Protein AF-A0A6M3K317-F1 (afdb_monomer)

Secondary structure (DSSP, 8-state):
--PPPPPPTTTTPPPPHHHHHHHHHHHHHHHHHSTTTTSGGGSTTTTPPPPHHHHHHHHHHHTT-PPPHHHHHHHHHHHTTPPPPHHHHHHHHHHHTT--SS----

Structure (mmCIF, N/CA/C/O backbone):
data_AF-A0A6M3K317-F1
#
_entry.id   AF-A0A6M3K317-F1
#
loop_
_atom_site.group_PDB
_atom_site.id
_atom_site.type_symbol
_atom_site.label_atom_id
_atom_site.label_alt_id
_atom_site.label_comp_id
_atom_site.label_asym_id
_atom_site.label_entity_id
_atom_site.label_seq_id
_atom_site.pdbx_PDB_ins_code
_atom_site.Cartn_x
_atom_site.Cartn_y
_atom_site.Cartn_z
_atom_site.occupancy
_atom_site.B_iso_or_equiv
_atom_site.auth_seq_id
_atom_site.auth_comp_id
_atom_site.auth_asym_id
_atom_site.auth_atom_id
_atom_site.pdbx_PDB_model_num
ATOM 1 N N . MET A 1 1 ? 17.798 1.708 43.701 1.00 41.62 1 MET A N 1
ATOM 2 C CA . MET A 1 1 ? 17.998 2.750 42.668 1.00 41.62 1 MET A CA 1
ATOM 3 C C . MET A 1 1 ? 17.838 2.092 41.304 1.00 41.62 1 MET A C 1
ATOM 5 O O . MET A 1 1 ? 18.601 1.188 41.001 1.00 41.62 1 MET A O 1
ATOM 9 N N . VAL A 1 2 ? 16.809 2.445 40.527 1.00 49.47 2 VAL A N 1
ATOM 10 C CA . VAL A 1 2 ? 16.581 1.864 39.189 1.00 49.47 2 VAL A CA 1
ATOM 11 C C . VAL A 1 2 ? 17.432 2.643 38.187 1.00 49.47 2 VAL A C 1
ATOM 13 O O . VAL A 1 2 ? 17.226 3.844 38.014 1.00 49.47 2 VAL A O 1
ATOM 16 N N . ALA A 1 3 ? 18.413 1.985 37.568 1.00 54.59 3 ALA A N 1
ATOM 17 C CA . ALA A 1 3 ? 19.236 2.590 36.527 1.00 54.59 3 ALA A CA 1
ATOM 18 C C . ALA A 1 3 ? 18.335 3.034 35.363 1.00 54.59 3 ALA A C 1
ATOM 20 O O . ALA A 1 3 ? 17.622 2.226 34.767 1.00 54.59 3 ALA A O 1
ATOM 21 N N . LYS A 1 4 ? 18.335 4.335 35.056 1.00 60.75 4 LYS A N 1
ATOM 22 C CA . LYS A 1 4 ? 17.641 4.872 33.882 1.00 60.75 4 LYS A CA 1
ATOM 23 C C . LYS A 1 4 ? 18.321 4.289 32.641 1.00 60.75 4 LYS A C 1
ATOM 25 O O . LYS A 1 4 ? 19.505 4.534 32.430 1.00 60.75 4 LYS A O 1
ATOM 30 N N . GLY A 1 5 ? 17.587 3.497 31.857 1.00 66.69 5 GLY A N 1
ATOM 31 C CA . GLY A 1 5 ? 18.088 2.900 30.619 1.00 66.69 5 GLY A CA 1
ATOM 32 C C . GLY A 1 5 ? 18.671 3.974 29.700 1.00 66.69 5 GLY A C 1
ATOM 33 O O . GLY A 1 5 ? 17.983 4.9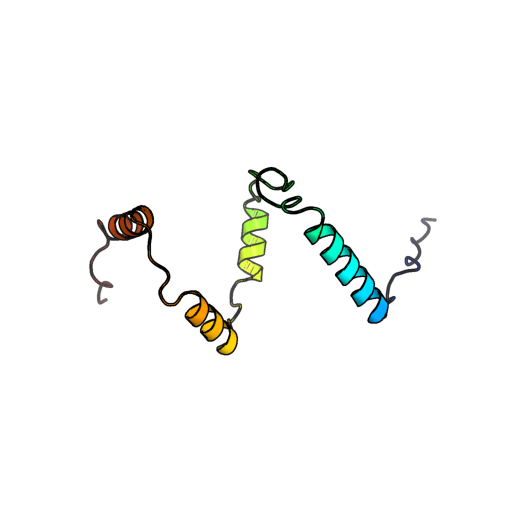33 29.346 1.00 66.69 5 GLY A O 1
ATOM 34 N N . GLY A 1 6 ? 19.955 3.833 29.368 1.00 78.94 6 GLY A N 1
ATOM 35 C CA . GLY A 1 6 ? 20.681 4.780 28.530 1.00 78.94 6 GLY A CA 1
ATOM 36 C C . GLY A 1 6 ? 20.074 4.897 27.133 1.00 78.94 6 GLY A C 1
ATOM 37 O O . GLY A 1 6 ? 19.488 3.956 26.595 1.00 78.94 6 GLY A O 1
ATOM 38 N N . ILE A 1 7 ? 20.218 6.079 26.540 1.00 76.25 7 ILE A N 1
ATOM 39 C CA . ILE A 1 7 ? 19.842 6.336 25.149 1.00 76.25 7 ILE A CA 1
ATOM 40 C C . ILE A 1 7 ? 20.681 5.405 24.251 1.00 76.25 7 ILE A C 1
ATOM 42 O O . ILE A 1 7 ? 21.908 5.438 24.347 1.00 76.25 7 ILE A O 1
ATOM 46 N N . PRO A 1 8 ? 20.064 4.579 23.382 1.00 78.81 8 PRO A N 1
ATOM 47 C CA . PRO A 1 8 ? 20.804 3.702 22.479 1.00 78.81 8 PRO A CA 1
ATOM 48 C C . PRO A 1 8 ? 21.732 4.506 21.566 1.00 78.81 8 PRO A C 1
ATOM 50 O O . PRO A 1 8 ? 21.312 5.512 20.997 1.00 78.81 8 PRO A O 1
ATOM 53 N N . TRP A 1 9 ? 22.958 4.020 21.368 1.00 80.06 9 TRP A N 1
ATOM 54 C CA . TRP A 1 9 ? 24.040 4.665 20.603 1.00 80.06 9 TRP A CA 1
ATOM 55 C C . TRP A 1 9 ? 23.688 5.051 19.152 1.00 80.06 9 TRP A C 1
ATOM 57 O O . TRP A 1 9 ? 24.406 5.821 18.519 1.00 80.06 9 TRP A O 1
ATOM 67 N N . ASN A 1 10 ? 22.584 4.526 18.618 1.00 79.44 10 ASN A N 1
ATOM 68 C CA . ASN A 1 10 ? 22.110 4.784 17.260 1.00 79.44 10 ASN A CA 1
ATOM 69 C C . ASN A 1 10 ? 20.899 5.742 17.196 1.00 79.44 10 ASN A C 1
ATOM 71 O O . ASN A 1 10 ? 20.357 6.009 16.124 1.00 79.44 10 ASN A O 1
ATOM 75 N N . LYS A 1 11 ? 20.414 6.248 18.337 1.00 76.62 11 LYS A N 1
ATOM 76 C CA . LYS A 1 11 ? 19.228 7.112 18.373 1.00 76.62 11 LYS A CA 1
ATOM 77 C C . LYS A 1 11 ? 19.579 8.509 17.846 1.00 76.62 11 LYS A C 1
ATOM 79 O O . LYS A 1 11 ? 20.394 9.204 18.437 1.00 76.62 11 LYS A O 1
ATOM 84 N N . GLY A 1 12 ? 18.942 8.915 16.745 1.00 76.81 12 GLY A N 1
ATOM 85 C CA . GLY A 1 12 ? 19.164 10.216 16.093 1.00 76.81 12 GLY A CA 1
ATOM 86 C C . GLY A 1 12 ? 20.218 10.209 14.982 1.00 76.81 12 GLY A C 1
ATOM 87 O O . GLY A 1 12 ? 20.391 11.226 14.318 1.00 76.81 12 GLY A O 1
ATOM 88 N N . ARG A 1 13 ? 20.881 9.072 14.729 1.00 79.69 13 ARG A N 1
ATOM 89 C CA . ARG A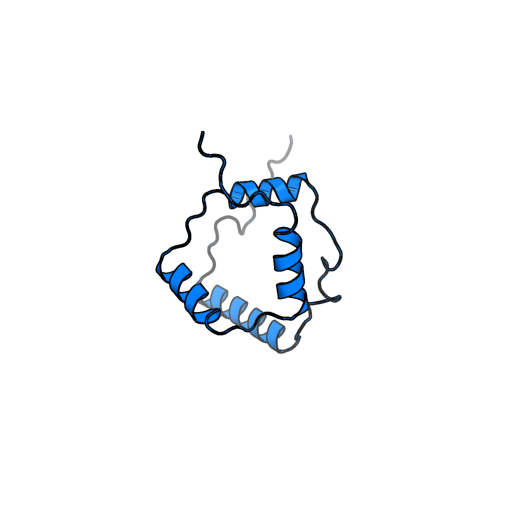 1 13 ? 21.769 8.924 13.574 1.00 79.69 13 ARG A CA 1
ATOM 90 C C . ARG A 1 13 ? 20.927 8.840 12.298 1.00 79.69 13 ARG A C 1
ATOM 92 O O . ARG A 1 13 ? 20.106 7.935 12.147 1.00 79.69 13 ARG A O 1
ATOM 99 N N . SER A 1 14 ? 21.129 9.778 11.380 1.00 79.88 14 SER A N 1
ATOM 100 C CA . SER A 1 14 ? 20.653 9.661 10.005 1.00 79.88 14 SER A CA 1
ATOM 101 C C . SER A 1 14 ? 21.675 8.876 9.189 1.00 79.88 14 SER A C 1
ATOM 103 O O . SER A 1 14 ? 22.879 9.094 9.301 1.00 79.88 14 SER A O 1
ATOM 105 N N . TRP A 1 15 ? 21.192 7.944 8.373 1.00 83.19 15 TRP A N 1
ATOM 106 C CA . TRP A 1 15 ? 22.031 7.292 7.373 1.00 83.19 15 TRP A CA 1
ATOM 107 C C . TRP A 1 15 ? 22.429 8.305 6.299 1.00 83.19 15 TRP A C 1
ATOM 109 O O . TRP A 1 15 ? 21.595 9.129 5.896 1.00 83.19 15 TRP A O 1
ATOM 119 N N . ASP A 1 16 ? 23.667 8.214 5.826 1.00 89.25 16 ASP A N 1
ATOM 120 C CA . ASP A 1 16 ? 24.103 8.882 4.607 1.00 89.25 16 ASP A CA 1
ATOM 121 C C . ASP A 1 16 ? 23.366 8.300 3.390 1.00 89.25 16 ASP A C 1
ATOM 123 O O . ASP A 1 16 ? 22.833 7.182 3.416 1.00 89.25 16 ASP A O 1
ATOM 127 N N . ASP A 1 17 ? 23.265 9.099 2.333 1.00 90.31 17 ASP A N 1
ATOM 128 C CA . ASP A 1 17 ? 22.472 8.732 1.162 1.00 90.31 17 ASP A CA 1
ATOM 129 C C . ASP A 1 17 ? 23.102 7.583 0.364 1.00 90.31 17 ASP A C 1
ATOM 131 O O . ASP A 1 17 ? 22.367 6.759 -0.187 1.00 90.31 17 ASP A O 1
ATOM 135 N N . ASP A 1 18 ? 24.432 7.453 0.389 1.00 90.31 18 ASP A N 1
ATOM 136 C CA . ASP A 1 18 ? 25.139 6.333 -0.232 1.00 90.31 18 ASP A CA 1
ATOM 137 C C . ASP A 1 18 ? 24.826 5.011 0.476 1.00 90.31 18 ASP A C 1
ATOM 139 O O . ASP A 1 18 ? 24.501 4.026 -0.185 1.00 90.31 18 ASP A O 1
ATOM 143 N N . THR A 1 19 ? 24.796 4.982 1.808 1.00 89.94 19 THR A N 1
ATOM 144 C CA . THR A 1 19 ? 24.409 3.792 2.572 1.00 89.94 19 THR A CA 1
ATOM 145 C C . THR A 1 19 ? 22.951 3.417 2.325 1.00 89.94 19 THR A C 1
ATOM 147 O O . THR A 1 19 ? 22.644 2.241 2.109 1.00 89.94 19 THR A O 1
ATOM 150 N N . LYS A 1 20 ? 22.031 4.394 2.287 1.00 92.75 20 LYS A N 1
ATOM 151 C CA . LYS A 1 20 ? 20.625 4.124 1.925 1.00 92.75 20 LYS A CA 1
ATOM 152 C C . LYS A 1 20 ? 20.527 3.513 0.530 1.00 92.75 20 LYS A C 1
ATOM 154 O O . LYS A 1 20 ? 19.762 2.564 0.337 1.00 92.75 20 LYS A O 1
ATOM 159 N N . ARG A 1 21 ? 21.303 4.035 -0.427 1.00 95.38 21 ARG A N 1
ATOM 160 C CA . ARG A 1 21 ? 21.375 3.507 -1.792 1.00 95.38 21 ARG A CA 1
ATOM 161 C C . ARG A 1 21 ? 21.907 2.077 -1.797 1.00 95.38 21 ARG A C 1
ATOM 163 O O . ARG A 1 21 ? 21.211 1.209 -2.310 1.00 95.38 21 ARG A O 1
ATOM 170 N N . CYS A 1 22 ? 23.046 1.803 -1.165 1.00 94.44 22 CYS A N 1
ATOM 171 C CA . CYS A 1 22 ? 23.644 0.465 -1.113 1.00 94.44 22 CYS A CA 1
ATOM 172 C C . CYS A 1 22 ? 22.698 -0.577 -0.491 1.00 94.44 22 CYS A C 1
ATOM 174 O O . CYS A 1 22 ? 22.556 -1.684 -1.016 1.00 94.44 22 CYS A O 1
ATOM 176 N N . ILE A 1 23 ? 21.996 -0.222 0.594 1.00 93.44 23 ILE A N 1
ATOM 177 C CA . ILE A 1 23 ? 20.989 -1.097 1.219 1.00 93.44 23 ILE A CA 1
ATOM 178 C C . ILE A 1 23 ? 19.820 -1.336 0.258 1.00 93.44 23 ILE A C 1
ATOM 180 O O . ILE A 1 23 ? 19.372 -2.470 0.087 1.00 93.44 23 ILE A O 1
ATOM 184 N N . SER A 1 24 ? 19.323 -0.280 -0.390 1.00 94.62 24 SER A N 1
ATOM 185 C CA . SER A 1 24 ? 18.234 -0.385 -1.363 1.00 94.62 24 SER A CA 1
ATOM 186 C C . SER A 1 24 ? 18.616 -1.270 -2.552 1.00 94.62 24 SER A C 1
ATOM 188 O O . SER A 1 24 ? 17.826 -2.116 -2.969 1.00 94.62 24 SER A O 1
ATOM 190 N N . GLU A 1 25 ? 19.817 -1.094 -3.097 1.00 96.06 25 GLU A N 1
ATOM 191 C CA . GLU A 1 25 ? 20.340 -1.885 -4.212 1.00 96.06 25 GLU A CA 1
ATOM 192 C C . GLU A 1 25 ? 20.521 -3.349 -3.823 1.00 96.06 25 GLU A C 1
ATOM 194 O O . GLU A 1 25 ? 20.069 -4.229 -4.554 1.00 96.06 25 GLU A O 1
ATOM 199 N N . SER A 1 26 ? 21.076 -3.614 -2.640 1.00 95.62 26 SER A N 1
ATOM 200 C CA . SER A 1 26 ? 21.224 -4.974 -2.111 1.00 95.62 26 SER A CA 1
ATOM 201 C C . SER A 1 26 ? 19.868 -5.660 -1.926 1.00 95.62 26 SER A C 1
ATOM 203 O O . SER A 1 26 ? 19.674 -6.782 -2.390 1.00 95.62 26 SER A O 1
ATOM 205 N N . ASN A 1 27 ? 18.889 -4.969 -1.333 1.00 94.75 27 ASN A N 1
ATOM 206 C CA . ASN A 1 27 ? 17.531 -5.496 -1.174 1.00 94.75 27 ASN A CA 1
ATOM 207 C C . ASN A 1 27 ? 16.859 -5.764 -2.527 1.00 94.75 27 ASN A C 1
ATOM 209 O O . ASN A 1 27 ? 16.156 -6.762 -2.688 1.00 94.75 27 ASN A O 1
ATOM 213 N N . LYS A 1 28 ? 17.078 -4.885 -3.513 1.00 94.12 28 LYS A N 1
ATOM 214 C CA . LYS A 1 28 ? 16.567 -5.062 -4.875 1.00 94.12 28 LYS A CA 1
ATOM 215 C C . LYS A 1 28 ? 17.210 -6.270 -5.555 1.00 94.12 28 LYS A C 1
ATOM 217 O O . LYS A 1 28 ? 16.485 -7.055 -6.157 1.00 94.12 28 LYS A O 1
ATOM 222 N N . LYS A 1 29 ? 18.531 -6.434 -5.431 1.00 96.06 29 LYS A N 1
ATOM 223 C CA . LYS A 1 29 ? 19.270 -7.591 -5.952 1.00 96.06 29 LYS A CA 1
ATOM 224 C C . LYS A 1 29 ? 18.728 -8.889 -5.356 1.00 96.06 29 LYS A C 1
ATOM 226 O O . LYS A 1 29 ? 18.325 -9.770 -6.104 1.00 96.06 29 LYS A O 1
ATOM 231 N N . TYR A 1 30 ? 18.593 -8.952 -4.034 1.00 94.69 30 TYR A N 1
ATOM 232 C CA . TYR A 1 30 ? 18.021 -10.112 -3.352 1.00 94.69 30 TYR A CA 1
ATOM 233 C C . TYR A 1 30 ? 16.598 -10.437 -3.840 1.00 94.69 30 TYR A C 1
ATOM 235 O O . TYR A 1 30 ? 16.273 -11.588 -4.114 1.00 94.69 30 TYR A O 1
ATOM 243 N N . ALA A 1 31 ? 15.745 -9.421 -4.015 1.00 92.69 31 ALA A N 1
ATOM 244 C CA . ALA A 1 31 ? 14.389 -9.616 -4.530 1.00 92.69 31 ALA A CA 1
ATOM 245 C C . ALA A 1 31 ? 14.350 -10.108 -5.990 1.00 92.69 31 ALA A C 1
ATOM 247 O O . ALA A 1 31 ? 13.401 -10.792 -6.372 1.00 92.69 31 ALA A O 1
ATOM 248 N N . MET A 1 32 ? 15.353 -9.754 -6.802 1.00 92.31 32 MET A N 1
ATOM 249 C CA . MET A 1 32 ? 15.510 -10.256 -8.172 1.00 92.31 32 MET A CA 1
ATOM 250 C C . MET A 1 32 ? 16.003 -11.706 -8.196 1.00 92.31 32 MET A C 1
ATOM 252 O O . MET A 1 32 ? 15.511 -12.490 -9.001 1.00 92.31 32 MET A O 1
ATOM 256 N N . GLU A 1 33 ? 16.940 -12.058 -7.315 1.00 95.81 33 GLU A N 1
ATOM 257 C CA . GLU A 1 33 ? 17.499 -13.412 -7.192 1.00 95.81 33 GLU A CA 1
ATOM 258 C C . GLU A 1 33 ? 16.499 -14.406 -6.576 1.00 95.81 33 GLU A C 1
ATOM 260 O O . GLU A 1 33 ? 16.515 -15.589 -6.911 1.00 95.81 33 GLU A O 1
ATOM 265 N N . HIS A 1 34 ? 15.582 -13.927 -5.730 1.00 92.56 34 HIS A N 1
ATOM 266 C CA . HIS A 1 34 ? 14.560 -14.741 -5.067 1.00 92.56 34 HIS A CA 1
ATOM 267 C C . HIS A 1 34 ? 13.139 -14.291 -5.435 1.00 92.56 34 HIS A C 1
ATOM 269 O O . HIS A 1 34 ? 12.407 -13.741 -4.595 1.00 92.56 34 HIS A O 1
ATOM 275 N N . PRO A 1 35 ? 12.706 -14.522 -6.688 1.00 91.75 35 PRO A N 1
ATOM 276 C CA . PRO A 1 35 ? 11.382 -14.123 -7.123 1.00 91.75 35 PRO A CA 1
ATOM 277 C C . PRO A 1 35 ? 10.314 -14.849 -6.305 1.00 91.75 35 PRO A C 1
ATOM 279 O O . PRO A 1 35 ? 10.330 -16.062 -6.118 1.00 91.75 35 PRO A O 1
ATOM 282 N N . GLY A 1 36 ? 9.354 -14.076 -5.812 1.00 90.06 36 GLY A N 1
ATOM 283 C CA . GLY A 1 36 ? 8.176 -14.610 -5.145 1.00 90.06 36 GLY A CA 1
ATOM 284 C C . GLY A 1 36 ? 8.361 -15.054 -3.692 1.00 90.06 36 GLY A C 1
ATOM 285 O O . GLY A 1 36 ? 7.395 -15.554 -3.115 1.00 90.06 36 GLY A O 1
ATOM 286 N N . ILE A 1 37 ? 9.519 -14.793 -3.070 1.00 91.94 37 ILE A N 1
ATOM 287 C CA . ILE A 1 37 ? 9.776 -15.077 -1.643 1.00 91.94 37 ILE A CA 1
ATOM 288 C C . ILE A 1 37 ? 8.730 -14.458 -0.700 1.00 91.94 37 ILE A C 1
ATOM 290 O O . ILE A 1 37 ? 8.404 -15.024 0.333 1.00 91.94 37 ILE A O 1
ATOM 294 N N . ASN A 1 38 ? 8.143 -13.323 -1.089 1.00 90.50 38 ASN A N 1
ATOM 295 C CA . ASN A 1 38 ? 7.103 -12.622 -0.328 1.00 90.50 38 ASN A CA 1
ATOM 296 C C . ASN A 1 38 ? 5.731 -12.649 -1.024 1.00 90.50 38 ASN A C 1
ATOM 298 O O . ASN A 1 38 ? 4.890 -11.779 -0.785 1.00 90.50 38 ASN A O 1
ATOM 302 N N . SER A 1 39 ? 5.500 -13.605 -1.924 1.00 92.38 39 SER A N 1
ATOM 303 C CA . SER A 1 39 ? 4.270 -13.701 -2.719 1.00 92.38 39 SER A CA 1
ATOM 304 C C . SER A 1 39 ? 3.601 -15.063 -2.570 1.00 92.38 39 SER A C 1
ATOM 306 O O . SER A 1 39 ? 4.261 -16.041 -2.228 1.00 92.38 39 SER A O 1
ATOM 308 N N . GLY A 1 40 ? 2.296 -15.128 -2.848 1.00 93.12 40 GLY A N 1
ATOM 309 C CA . GLY A 1 40 ? 1.534 -16.372 -2.723 1.00 93.12 40 GLY A CA 1
ATOM 310 C C . GLY A 1 40 ? 1.688 -16.986 -1.333 1.00 93.12 40 GLY A C 1
ATOM 311 O O . GLY A 1 40 ? 1.721 -16.255 -0.344 1.00 93.12 40 GLY A O 1
ATOM 312 N N . GLU A 1 41 ? 1.827 -18.308 -1.283 1.00 94.12 41 GLU A N 1
ATOM 313 C CA . GLU A 1 41 ? 1.979 -19.094 -0.052 1.00 94.12 41 GLU A CA 1
ATOM 314 C C . GLU A 1 41 ? 3.272 -18.796 0.719 1.00 94.12 41 GLU A C 1
ATOM 316 O O . GLU A 1 41 ? 3.298 -18.946 1.938 1.00 94.12 41 GLU A O 1
ATOM 321 N N . ASN A 1 42 ? 4.310 -18.289 0.047 1.00 93.00 42 ASN A N 1
ATOM 322 C CA . ASN A 1 42 ? 5.577 -17.932 0.692 1.00 93.00 42 ASN A CA 1
ATOM 323 C C . ASN A 1 42 ? 5.463 -16.668 1.556 1.00 93.00 42 ASN A C 1
ATOM 325 O O . ASN A 1 42 ? 6.294 -16.433 2.431 1.00 93.00 42 ASN A O 1
ATOM 329 N N . ASN A 1 43 ? 4.435 -15.838 1.343 1.00 94.69 43 ASN A N 1
ATOM 330 C CA . ASN A 1 43 ? 4.210 -14.674 2.190 1.00 94.69 43 ASN A CA 1
ATOM 331 C C . ASN A 1 43 ? 3.808 -15.131 3.611 1.00 94.69 43 ASN A C 1
ATOM 333 O O . ASN A 1 43 ? 2.764 -15.768 3.759 1.00 94.69 43 ASN A O 1
ATOM 337 N N . PRO A 1 44 ? 4.517 -14.721 4.683 1.00 93.88 44 PRO A N 1
ATOM 338 C CA . PRO A 1 44 ? 4.183 -15.101 6.063 1.00 93.88 44 PRO A CA 1
ATOM 339 C C . PRO A 1 44 ? 2.760 -14.732 6.513 1.00 93.88 44 PRO A C 1
ATOM 341 O O . PRO A 1 44 ? 2.243 -15.274 7.501 1.00 93.88 44 PRO A O 1
ATOM 344 N N . PHE A 1 45 ? 2.132 -13.781 5.818 1.00 95.31 45 PHE A N 1
ATOM 345 C CA . PHE A 1 45 ? 0.760 -13.335 6.045 1.00 95.31 45 PHE A CA 1
ATOM 346 C C . PHE A 1 45 ? -0.257 -13.914 5.053 1.00 95.31 45 PHE A C 1
ATOM 348 O O . PHE A 1 45 ? -1.431 -13.543 5.116 1.00 95.31 45 PHE A O 1
ATOM 355 N N . TYR A 1 46 ? 0.140 -14.828 4.165 1.00 96.25 46 TYR A N 1
ATOM 356 C CA . TYR A 1 46 ? -0.788 -15.503 3.264 1.00 96.25 46 TYR A CA 1
ATOM 357 C C . TYR A 1 46 ? -1.872 -16.249 4.050 1.00 96.25 46 TYR A C 1
ATOM 359 O O . TYR A 1 46 ? -1.612 -16.849 5.092 1.00 96.25 46 TYR A O 1
ATOM 367 N N . GLY A 1 47 ? -3.126 -16.126 3.610 1.00 95.44 47 GLY A N 1
ATOM 368 C CA . GLY A 1 47 ? -4.298 -16.697 4.288 1.00 95.44 47 GLY A CA 1
ATOM 369 C C . GLY A 1 47 ? -4.683 -16.053 5.633 1.00 95.44 47 GLY A C 1
ATOM 370 O O . GLY A 1 47 ? -5.798 -16.265 6.114 1.00 95.44 47 GLY A O 1
ATOM 371 N N . LYS A 1 48 ? -3.826 -15.223 6.244 1.00 95.75 48 LYS A N 1
ATOM 372 C CA . LYS A 1 48 ? -4.089 -14.600 7.551 1.00 95.75 48 LYS A CA 1
ATOM 373 C C . LYS A 1 48 ? -4.925 -13.327 7.403 1.00 95.75 48 LYS A C 1
ATOM 375 O O . LYS A 1 48 ? -4.681 -12.486 6.541 1.00 95.75 48 LYS A O 1
ATOM 380 N N . LYS A 1 49 ? -5.914 -13.144 8.286 1.00 96.00 49 LYS A N 1
ATOM 381 C CA . LYS A 1 49 ? -6.787 -11.955 8.307 1.00 96.00 49 LYS A CA 1
ATOM 382 C C . LYS A 1 49 ? -6.386 -10.993 9.423 1.00 96.00 49 LYS A C 1
ATOM 384 O O . LYS A 1 49 ? -6.202 -11.396 10.567 1.00 96.00 49 LYS A O 1
ATOM 389 N N . HIS A 1 50 ? -6.346 -9.694 9.122 1.00 95.50 50 HIS A N 1
ATOM 390 C CA . HIS A 1 50 ? -6.202 -8.666 10.156 1.00 95.50 50 HIS A CA 1
ATOM 391 C C . HIS A 1 50 ? -7.438 -8.590 11.062 1.00 95.50 50 HIS A C 1
ATOM 393 O O . HIS A 1 50 ? -8.581 -8.705 10.593 1.00 95.50 50 HIS A O 1
ATOM 399 N N . SER A 1 51 ? -7.201 -8.303 12.347 1.00 97.31 51 SER A N 1
ATOM 400 C CA . SER A 1 51 ? -8.251 -8.072 13.344 1.00 97.31 51 SER A CA 1
ATOM 401 C C . SER A 1 51 ? -9.137 -6.874 12.975 1.00 97.31 51 SER A C 1
ATOM 403 O O . SER A 1 51 ? -8.715 -5.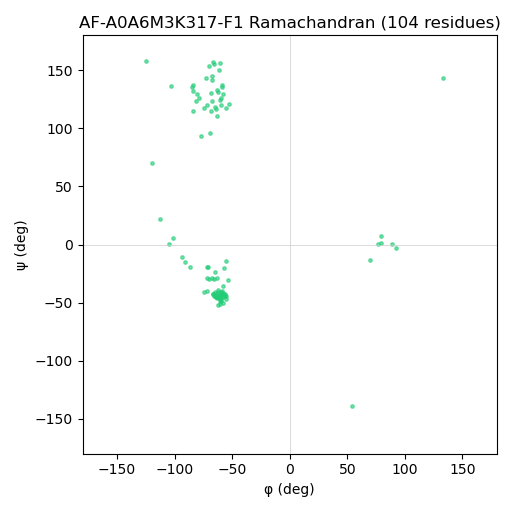956 12.262 1.00 97.31 51 SER A O 1
ATOM 405 N N . LYS A 1 52 ? -10.376 -6.847 13.494 1.00 97.19 52 LYS A N 1
ATOM 406 C CA . LYS A 1 52 ? -11.310 -5.724 13.278 1.00 97.19 52 LYS A CA 1
ATOM 407 C C . LYS A 1 52 ? -10.705 -4.391 13.738 1.00 97.19 52 LYS A C 1
ATOM 409 O O . LYS A 1 52 ? -10.785 -3.405 13.011 1.00 97.19 52 LYS A O 1
ATOM 414 N N . LYS A 1 53 ? -10.035 -4.384 14.899 1.00 97.12 53 LYS A N 1
ATOM 415 C CA . LYS A 1 53 ? -9.351 -3.204 15.453 1.00 97.12 53 LYS A CA 1
ATOM 416 C C . LYS A 1 53 ? -8.266 -2.682 14.508 1.00 97.12 53 LYS A C 1
ATOM 418 O O . LYS A 1 53 ? -8.229 -1.489 14.226 1.00 97.12 53 LYS A O 1
ATOM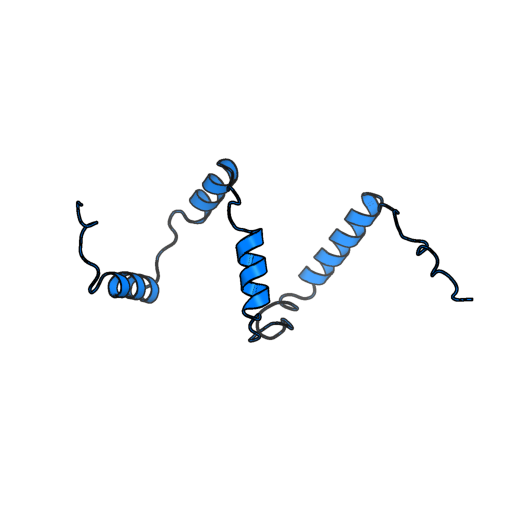 423 N N . THR A 1 54 ? -7.415 -3.561 13.978 1.00 96.81 54 THR A N 1
ATOM 424 C CA . THR A 1 54 ? -6.347 -3.162 13.047 1.00 96.81 54 THR A CA 1
ATOM 425 C C . THR A 1 54 ? -6.915 -2.649 11.726 1.00 96.81 54 THR A C 1
ATOM 427 O O . THR A 1 54 ? -6.482 -1.608 11.241 1.00 96.81 54 THR A O 1
ATOM 430 N N . ARG A 1 55 ? -7.936 -3.317 11.175 1.00 96.69 55 ARG A N 1
ATOM 431 C CA . ARG A 1 55 ? -8.610 -2.868 9.948 1.00 96.69 55 ARG A CA 1
ATOM 432 C C . ARG A 1 55 ? -9.219 -1.477 10.107 1.00 96.69 55 ARG A C 1
ATOM 434 O O . ARG A 1 55 ? -9.083 -0.653 9.208 1.00 96.69 55 ARG A O 1
ATOM 441 N N . ARG A 1 56 ? -9.835 -1.208 11.262 1.00 96.56 56 ARG A N 1
ATOM 442 C CA . ARG A 1 56 ? -10.382 0.109 11.595 1.00 96.56 56 ARG A CA 1
ATOM 443 C C . ARG A 1 56 ? -9.291 1.182 11.618 1.00 96.56 56 ARG A C 1
ATOM 445 O O . ARG A 1 56 ? -9.435 2.176 10.922 1.00 96.56 56 ARG A O 1
ATOM 452 N N . ARG A 1 57 ? -8.169 0.933 12.303 1.00 97.06 57 ARG A N 1
ATOM 453 C CA . ARG A 1 57 ? -7.027 1.870 12.343 1.00 97.06 57 ARG A CA 1
ATOM 454 C C . ARG A 1 57 ? -6.477 2.190 10.950 1.00 97.06 57 ARG A C 1
ATOM 456 O O . ARG A 1 57 ? -6.193 3.344 10.655 1.00 97.06 57 ARG A O 1
ATOM 463 N N . ILE A 1 58 ? -6.348 1.180 10.085 1.00 95.69 58 ILE A N 1
ATOM 464 C CA . ILE A 1 58 ? -5.900 1.368 8.693 1.00 95.69 58 ILE A CA 1
ATOM 465 C C . ILE A 1 58 ? -6.914 2.206 7.905 1.00 95.69 58 ILE A C 1
ATOM 467 O O . ILE A 1 58 ? -6.522 3.067 7.120 1.00 95.69 58 ILE A O 1
ATOM 471 N N . SER A 1 59 ? -8.211 1.965 8.105 1.00 94.88 59 SER A N 1
ATOM 472 C CA . SER A 1 59 ? -9.272 2.738 7.455 1.00 94.88 59 SER A CA 1
ATOM 473 C C . SER A 1 59 ? -9.256 4.199 7.896 1.00 94.88 59 SER A C 1
ATOM 475 O O . SER A 1 59 ? -9.344 5.081 7.052 1.00 94.88 59 SER A O 1
ATOM 477 N N . GLU A 1 60 ? -9.121 4.456 9.196 1.00 95.25 60 GLU A N 1
ATOM 478 C CA . GLU A 1 60 ? -9.073 5.807 9.763 1.00 95.25 60 GLU A CA 1
ATOM 479 C C . GLU A 1 60 ? -7.847 6.575 9.259 1.00 95.25 60 GLU A C 1
ATOM 481 O O . GLU A 1 60 ? -7.992 7.696 8.786 1.00 95.25 60 GLU A O 1
ATOM 486 N N . ALA A 1 61 ? -6.666 5.947 9.245 1.00 94.31 61 ALA A N 1
ATOM 487 C CA . ALA A 1 61 ? -5.438 6.571 8.746 1.00 94.31 61 ALA A CA 1
ATOM 488 C C . ALA A 1 61 ? -5.489 6.922 7.246 1.00 94.31 61 ALA A C 1
ATOM 490 O O . ALA A 1 61 ? -4.818 7.850 6.801 1.00 94.31 61 ALA A O 1
ATOM 491 N N . ASN A 1 62 ? -6.267 6.175 6.459 1.00 93.38 62 ASN A N 1
ATOM 492 C CA . ASN A 1 62 ? -6.447 6.440 5.030 1.00 93.38 62 ASN A CA 1
ATOM 493 C C . ASN A 1 62 ? -7.667 7.320 4.725 1.00 93.38 62 ASN A C 1
ATOM 495 O O . ASN A 1 62 ? -7.820 7.775 3.588 1.00 93.38 62 ASN A O 1
ATOM 499 N N . SER A 1 63 ? -8.535 7.555 5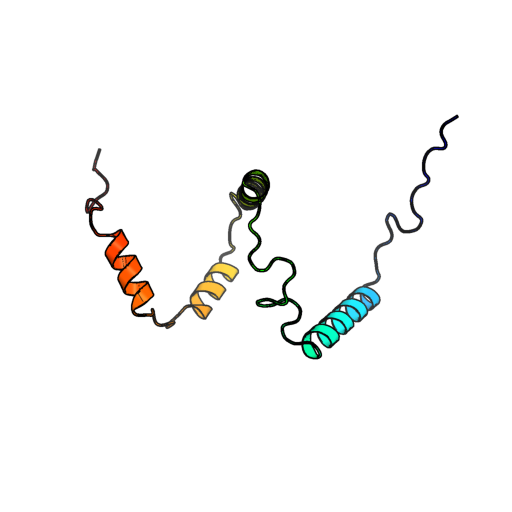.709 1.00 92.81 63 SER A N 1
ATOM 500 C CA . SER A 1 63 ? -9.729 8.373 5.536 1.00 92.81 63 SER A CA 1
ATOM 501 C C . SER A 1 63 ? -9.335 9.810 5.197 1.00 92.81 63 SER A C 1
ATOM 503 O O . SER A 1 63 ? -8.439 10.386 5.807 1.00 92.81 63 SER A O 1
ATOM 505 N N . GLY A 1 64 ? -9.972 10.390 4.179 1.00 87.81 64 GLY A N 1
ATOM 506 C CA . GLY A 1 64 ? -9.702 11.765 3.745 1.00 87.81 64 GLY A CA 1
ATOM 507 C C . GLY A 1 64 ? -8.414 11.968 2.936 1.00 87.81 64 GLY A C 1
ATOM 508 O O . GLY A 1 64 ? -8.152 13.090 2.498 1.00 87.81 64 GLY A O 1
ATOM 509 N N . ARG A 1 65 ? -7.624 10.917 2.666 1.00 91.62 65 ARG A N 1
ATOM 510 C CA . ARG A 1 65 ? -6.432 11.030 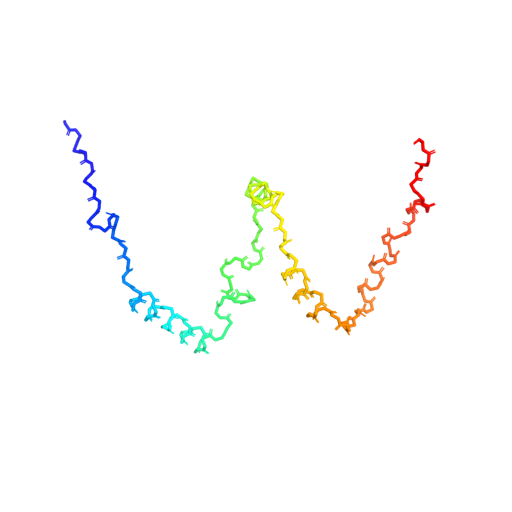1.814 1.00 91.62 65 ARG A CA 1
ATOM 511 C C . ARG A 1 65 ? -6.831 11.422 0.386 1.00 91.62 65 ARG A C 1
ATOM 513 O O . ARG A 1 65 ? -7.406 10.627 -0.356 1.00 91.62 65 ARG A O 1
ATOM 520 N N . LYS A 1 66 ? -6.490 12.648 -0.021 1.00 91.81 66 LYS A N 1
ATOM 521 C CA . LYS A 1 66 ? -6.748 13.151 -1.378 1.00 91.81 66 LYS A CA 1
ATOM 522 C C . LYS A 1 66 ? -5.703 12.612 -2.356 1.00 91.81 66 LYS A C 1
ATOM 524 O O . LYS A 1 66 ? -4.502 12.776 -2.157 1.00 91.81 66 LYS A O 1
ATOM 529 N N . ILE A 1 67 ? -6.167 11.985 -3.434 1.00 92.00 67 ILE A N 1
ATOM 530 C CA . ILE A 1 67 ? -5.315 11.587 -4.561 1.00 92.00 67 ILE A CA 1
ATOM 531 C C . ILE A 1 67 ? -5.086 12.821 -5.441 1.00 92.00 67 ILE A C 1
ATOM 533 O O . ILE A 1 67 ? -6.048 13.491 -5.819 1.00 92.00 67 ILE A O 1
ATOM 537 N N . THR A 1 68 ? -3.828 13.118 -5.773 1.00 94.00 68 THR A N 1
ATOM 538 C CA . THR A 1 68 ? -3.469 14.254 -6.639 1.00 94.00 68 THR A CA 1
ATOM 539 C C . THR A 1 68 ? -3.895 14.009 -8.088 1.00 94.00 68 THR A C 1
ATOM 541 O O . THR A 1 68 ? -3.948 12.865 -8.543 1.00 94.00 68 THR A O 1
ATOM 544 N N . GLU A 1 69 ? -4.148 15.073 -8.855 1.00 94.25 69 GLU A N 1
ATOM 545 C CA . GLU A 1 69 ? -4.588 14.949 -10.257 1.00 94.25 69 GLU A CA 1
ATOM 546 C C . GLU A 1 69 ? -3.593 14.184 -11.136 1.00 94.25 69 GLU A C 1
ATOM 548 O O . GLU A 1 69 ? -3.979 13.318 -11.923 1.00 94.25 69 GLU A O 1
ATOM 553 N N . LYS A 1 70 ? -2.287 14.415 -10.943 1.00 94.81 70 LYS A N 1
ATOM 554 C CA . LYS A 1 70 ? -1.235 13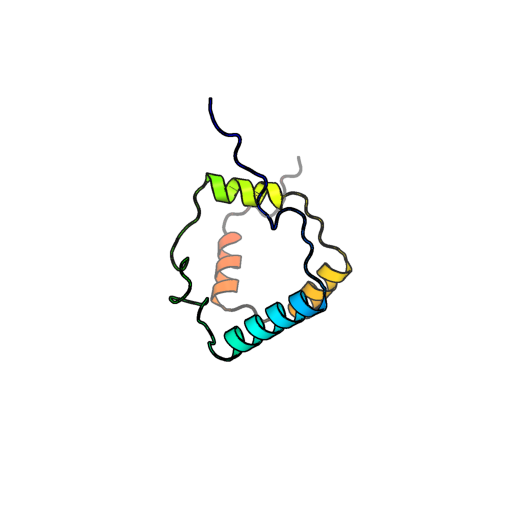.645 -11.625 1.00 94.81 70 LYS A CA 1
ATOM 555 C C . LYS A 1 70 ? -1.396 12.142 -11.375 1.00 94.81 70 LYS A C 1
ATOM 557 O O . LYS A 1 70 ? -1.306 11.351 -12.313 1.00 94.81 70 LYS A O 1
ATOM 562 N N . HIS A 1 71 ? -1.666 11.761 -10.129 1.00 94.56 71 HIS A N 1
ATOM 563 C CA . HIS A 1 71 ? -1.813 10.368 -9.726 1.00 94.56 71 HIS A CA 1
ATOM 564 C C . HIS A 1 71 ? -3.123 9.762 -10.266 1.00 94.56 71 HIS A C 1
ATOM 566 O O . HIS A 1 71 ? -3.111 8.650 -10.793 1.00 94.56 71 HIS A O 1
ATOM 572 N N . LYS A 1 72 ? -4.235 10.516 -10.265 1.00 95.06 72 LYS A N 1
ATOM 573 C CA . LYS A 1 72 ? -5.492 10.103 -10.925 1.00 95.06 72 LYS A CA 1
ATOM 574 C C . LYS A 1 72 ? -5.291 9.848 -12.419 1.00 95.06 72 LYS A C 1
ATOM 576 O O . LYS A 1 72 ? -5.746 8.832 -12.943 1.00 95.06 72 LYS A O 1
ATOM 581 N N . ARG A 1 73 ? -4.566 10.738 -13.105 1.00 95.62 73 ARG A N 1
ATOM 582 C CA . ARG A 1 73 ? -4.258 10.594 -14.533 1.00 95.62 73 ARG A CA 1
ATOM 583 C C . ARG A 1 73 ? -3.422 9.346 -14.811 1.00 95.62 73 ARG A C 1
ATOM 585 O O . ARG A 1 73 ? -3.683 8.663 -15.796 1.00 95.62 73 ARG A O 1
ATOM 592 N N . GLN A 1 74 ? -2.440 9.035 -13.965 1.00 96.69 74 GLN A N 1
ATOM 593 C CA . GLN A 1 74 ? -1.636 7.812 -14.093 1.00 96.69 74 GLN A CA 1
ATOM 594 C C . GLN A 1 74 ? -2.494 6.550 -13.948 1.00 96.69 74 GLN A C 1
ATOM 596 O O . GLN A 1 74 ? -2.399 5.661 -14.792 1.00 96.69 74 GLN A O 1
ATOM 601 N N . ILE A 1 75 ? -3.387 6.511 -12.952 1.00 94.75 75 ILE A N 1
ATOM 602 C CA . ILE A 1 75 ? -4.333 5.400 -12.769 1.00 94.75 75 ILE A CA 1
ATOM 603 C C . ILE A 1 75 ? -5.237 5.250 -14.001 1.00 94.75 75 ILE A C 1
ATOM 605 O O . ILE A 1 75 ? -5.367 4.153 -14.537 1.00 94.75 75 ILE A O 1
ATOM 609 N N . SER A 1 76 ? -5.821 6.350 -14.487 1.00 94.44 76 SER A N 1
ATOM 610 C CA . SER A 1 76 ? -6.690 6.343 -15.673 1.00 94.44 76 SER A CA 1
ATOM 611 C C . SER A 1 76 ? -5.970 5.803 -16.913 1.00 94.44 76 SER A C 1
ATOM 613 O O . SER A 1 76 ? -6.496 4.930 -17.602 1.00 94.44 76 SER A O 1
ATOM 615 N N . LYS A 1 77 ? -4.728 6.245 -17.157 1.00 96.19 77 LYS A N 1
ATOM 616 C CA . LYS A 1 77 ? -3.899 5.743 -18.263 1.00 96.19 77 LYS A CA 1
ATOM 617 C C . LYS A 1 77 ? -3.636 4.240 -18.156 1.00 96.19 77 LYS A C 1
ATOM 619 O O . LYS A 1 77 ? -3.794 3.546 -19.150 1.00 96.19 77 LYS A O 1
ATOM 624 N N . ALA A 1 78 ? -3.268 3.749 -16.972 1.00 95.38 78 ALA A N 1
ATOM 625 C CA . ALA A 1 78 ? -2.962 2.334 -16.755 1.00 95.38 78 ALA A CA 1
ATOM 626 C C . ALA A 1 78 ? -4.191 1.418 -16.899 1.00 95.38 78 ALA A C 1
ATOM 628 O O . ALA A 1 78 ? -4.055 0.254 -17.261 1.00 95.38 78 ALA A O 1
ATOM 629 N N . LEU A 1 79 ? -5.392 1.929 -16.605 1.00 94.19 79 LEU A N 1
ATOM 630 C CA . LEU A 1 79 ? -6.636 1.156 -16.679 1.00 94.19 79 LEU A CA 1
ATOM 631 C C . LEU A 1 79 ? -7.341 1.242 -18.038 1.00 94.19 79 LEU A C 1
ATOM 633 O O . LEU A 1 79 ? -8.244 0.445 -18.304 1.00 94.19 79 LEU A O 1
ATOM 637 N N . LYS A 1 80 ? -6.967 2.197 -18.895 1.00 94.75 80 LYS A N 1
ATOM 638 C CA . LYS A 1 80 ? -7.620 2.411 -20.188 1.00 94.75 80 LYS A CA 1
ATOM 639 C C . LYS A 1 80 ? -7.513 1.155 -21.060 1.00 94.75 80 LYS A C 1
ATOM 641 O O . LYS A 1 80 ? -6.425 0.647 -21.294 1.00 94.75 80 LYS A O 1
ATOM 646 N N . GLY A 1 81 ? -8.655 0.672 -21.549 1.00 89.75 81 GLY A N 1
ATOM 647 C CA . GLY A 1 81 ? -8.727 -0.493 -22.440 1.00 89.75 81 GLY A CA 1
ATOM 648 C C . GLY A 1 81 ? -8.611 -1.853 -21.748 1.00 89.75 81 GLY A C 1
ATOM 649 O O . GLY A 1 81 ? -8.671 -2.873 -22.428 1.00 89.75 81 GLY A O 1
ATOM 650 N N . ARG A 1 82 ? -8.490 -1.908 -20.413 1.00 91.38 82 ARG A N 1
ATOM 651 C CA . ARG A 1 82 ? -8.471 -3.182 -19.684 1.00 91.38 82 ARG A CA 1
ATOM 652 C C . ARG A 1 82 ? -9.827 -3.899 -19.837 1.00 91.38 82 ARG A C 1
ATOM 654 O O . ARG A 1 82 ? -10.836 -3.358 -19.379 1.00 91.38 82 ARG A O 1
ATOM 661 N N . PRO A 1 83 ? -9.884 -5.109 -20.426 1.00 91.88 83 PRO A N 1
ATOM 662 C CA . PRO A 1 83 ? -11.141 -5.823 -20.605 1.00 91.88 83 PRO A CA 1
ATOM 663 C C . PRO A 1 83 ? -11.662 -6.365 -19.271 1.00 91.88 83 PRO A C 1
ATOM 665 O O . PRO A 1 83 ? -10.904 -6.842 -18.423 1.00 91.88 83 PRO A O 1
ATOM 668 N N . PHE A 1 84 ? -12.982 -6.337 -19.095 1.00 91.50 84 PHE A N 1
ATOM 669 C CA . PHE A 1 84 ? -13.635 -6.993 -17.964 1.00 91.50 84 PHE A CA 1
ATOM 670 C C . PHE A 1 84 ? -13.883 -8.474 -18.259 1.00 91.50 84 PHE A C 1
ATOM 672 O O . PHE A 1 84 ? -14.455 -8.814 -19.298 1.00 91.50 84 PHE A O 1
ATOM 679 N N . THR A 1 85 ? -13.520 -9.347 -17.315 1.00 93.19 85 THR A N 1
ATOM 680 C CA . THR A 1 85 ? -13.816 -10.785 -17.394 1.00 93.19 85 THR A CA 1
ATOM 681 C C . THR A 1 85 ? -15.322 -11.046 -17.298 1.00 93.19 85 THR A C 1
ATOM 683 O O . THR A 1 85 ? -16.079 -10.236 -16.752 1.00 93.19 85 THR A O 1
ATOM 686 N N . LYS A 1 86 ? -15.781 -12.197 -17.810 1.00 92.69 86 LYS A N 1
ATOM 687 C CA . LYS A 1 86 ? -17.200 -12.594 -17.755 1.00 92.69 86 LYS A CA 1
ATOM 688 C C . LYS A 1 86 ? -17.728 -12.607 -16.316 1.00 92.69 86 LYS A C 1
ATOM 690 O O . LYS A 1 86 ? -18.786 -12.048 -16.045 1.00 92.69 86 LYS A O 1
ATOM 695 N N . GLU A 1 87 ? -16.960 -13.164 -15.383 1.00 92.81 87 GLU A N 1
ATOM 696 C CA . GLU A 1 87 ? -17.299 -13.183 -13.954 1.00 92.81 87 GLU A CA 1
ATOM 697 C C . GLU A 1 87 ? -17.451 -11.782 -13.357 1.00 92.81 87 GLU A C 1
ATOM 699 O O . GLU A 1 87 ? -18.385 -11.524 -12.594 1.00 92.81 87 GLU A O 1
ATOM 704 N N . HIS A 1 88 ? -16.571 -10.852 -13.738 1.00 91.44 88 HIS A N 1
ATOM 705 C CA . HIS A 1 88 ? -16.644 -9.468 -13.285 1.00 91.44 88 HIS A CA 1
ATOM 706 C C . HIS A 1 88 ? -17.933 -8.790 -13.764 1.00 91.44 88 HIS A C 1
ATOM 708 O O . HIS A 1 88 ? -18.642 -8.181 -12.960 1.00 91.44 88 HIS A O 1
ATOM 714 N N . LYS A 1 89 ? -18.282 -8.963 -15.047 1.00 92.62 89 LYS A N 1
ATOM 715 C CA . LYS A 1 89 ? -19.539 -8.457 -15.624 1.00 92.62 89 LYS A CA 1
ATOM 716 C C . LYS A 1 89 ? -20.760 -9.044 -14.911 1.00 92.62 89 LYS A C 1
ATOM 718 O O . LYS A 1 89 ? -21.675 -8.304 -14.561 1.00 92.62 89 LYS A O 1
ATOM 723 N N . MET A 1 90 ? -20.750 -10.350 -14.627 1.00 92.06 90 MET A N 1
ATOM 724 C CA . MET A 1 90 ? -21.840 -11.020 -13.908 1.00 92.06 90 MET A CA 1
ATOM 725 C C . MET A 1 90 ? -22.013 -10.491 -12.481 1.00 92.06 90 MET A C 1
ATOM 727 O O . MET A 1 90 ? -23.138 -10.258 -12.051 1.00 92.06 90 MET A O 1
ATOM 731 N N . ARG A 1 91 ? -20.923 -10.261 -11.739 1.00 92.19 91 ARG A N 1
ATOM 732 C CA . ARG A 1 91 ? -20.995 -9.650 -10.400 1.00 92.19 91 ARG A CA 1
ATOM 733 C C . ARG A 1 91 ? -21.602 -8.250 -10.429 1.00 92.19 91 ARG A C 1
ATOM 735 O O . ARG A 1 91 ? -22.412 -7.932 -9.564 1.00 92.19 91 ARG A O 1
ATOM 742 N N . ILE A 1 92 ? -21.209 -7.434 -11.408 1.00 89.31 92 ILE A N 1
ATOM 743 C CA . ILE A 1 92 ? -21.777 -6.097 -11.600 1.00 89.31 92 ILE A CA 1
ATOM 744 C C . ILE A 1 92 ? -23.283 -6.214 -11.856 1.00 89.31 92 ILE A C 1
ATOM 746 O O . ILE A 1 92 ? -24.065 -5.606 -11.131 1.00 89.31 92 ILE A O 1
ATOM 750 N N . ALA A 1 93 ? -23.694 -7.058 -12.807 1.00 88.69 93 ALA A N 1
ATOM 751 C CA . ALA A 1 93 ? -25.104 -7.289 -13.115 1.00 88.69 93 ALA A CA 1
ATOM 752 C C . ALA A 1 93 ? -25.908 -7.730 -11.879 1.00 88.69 93 ALA A C 1
ATOM 754 O O . ALA A 1 93 ? -26.940 -7.137 -11.582 1.00 88.69 93 ALA A O 1
ATOM 755 N N . LYS A 1 94 ? -25.397 -8.693 -11.097 1.00 90.06 94 LYS A N 1
ATOM 756 C CA . LYS A 1 94 ? -26.047 -9.165 -9.861 1.00 90.06 94 LYS A CA 1
ATOM 757 C C . LYS A 1 94 ? -26.277 -8.050 -8.840 1.00 90.06 94 LYS A C 1
ATOM 759 O O . LYS A 1 94 ? -27.295 -8.062 -8.166 1.00 90.06 94 LYS A O 1
ATOM 764 N N . SER A 1 95 ? -25.363 -7.084 -8.737 1.00 85.19 95 SER A N 1
ATOM 765 C CA . SER A 1 95 ? -25.502 -5.961 -7.797 1.00 85.19 95 SER A CA 1
ATOM 766 C C . SER A 1 95 ? -26.598 -4.957 -8.176 1.00 85.19 95 SER A C 1
ATOM 768 O O . SER A 1 95 ? -27.054 -4.201 -7.321 1.00 85.19 95 SER A O 1
ATOM 770 N N . PHE A 1 96 ? -27.023 -4.947 -9.444 1.00 84.56 96 PHE A N 1
ATOM 771 C CA . PHE A 1 96 ? -28.115 -4.099 -9.922 1.00 84.56 96 PHE A CA 1
ATOM 772 C C . PHE A 1 96 ? -29.497 -4.738 -9.748 1.00 84.56 96 PHE A C 1
ATOM 774 O O . PHE A 1 96 ? -30.494 -4.020 -9.730 1.00 84.56 96 PHE A O 1
ATOM 781 N N . ILE A 1 97 ? -29.572 -6.060 -9.584 1.00 83.81 97 ILE A N 1
ATOM 782 C CA . ILE A 1 97 ? -30.837 -6.773 -9.385 1.00 83.81 97 ILE A CA 1
ATOM 783 C C . ILE A 1 97 ? -31.405 -6.386 -8.011 1.00 83.81 97 ILE A C 1
ATOM 785 O O . ILE A 1 97 ? -30.799 -6.667 -6.981 1.00 83.81 97 ILE A O 1
ATOM 789 N N . GLY A 1 98 ? -32.558 -5.712 -8.003 1.00 73.81 98 GLY A N 1
ATOM 790 C CA . GLY A 1 98 ? -33.245 -5.265 -6.784 1.00 73.81 98 GLY A CA 1
ATOM 791 C C . GLY A 1 98 ? -32.826 -3.886 -6.263 1.00 73.81 98 GLY A C 1
ATOM 792 O O . GLY A 1 98 ? -33.371 -3.428 -5.260 1.00 73.81 98 GLY A O 1
ATOM 793 N N . ARG A 1 99 ? -31.897 -3.188 -6.932 1.00 73.88 99 ARG A N 1
ATOM 794 C CA . ARG A 1 99 ? -31.601 -1.789 -6.599 1.00 73.88 99 ARG A CA 1
ATOM 795 C C . ARG A 1 99 ? -32.648 -0.893 -7.274 1.00 73.88 99 ARG A C 1
ATOM 797 O O . ARG A 1 99 ? -32.767 -0.964 -8.497 1.00 73.88 99 ARG A O 1
ATOM 804 N N . PRO A 1 100 ? -33.389 -0.047 -6.534 1.00 71.62 100 PRO A N 1
ATOM 805 C CA . PRO A 1 100 ? -34.326 0.882 -7.153 1.00 71.62 100 PRO A CA 1
ATOM 806 C C . PRO A 1 100 ? -33.569 1.788 -8.131 1.00 71.62 100 PRO A C 1
ATOM 808 O O . PRO A 1 100 ? -32.506 2.334 -7.810 1.00 71.62 100 PRO A O 1
ATOM 811 N N . ILE A 1 101 ? -34.085 1.891 -9.355 1.00 66.75 101 ILE A N 1
ATOM 812 C CA . ILE A 1 101 ? -33.505 2.725 -10.407 1.00 66.75 101 ILE A CA 1
ATOM 813 C C . ILE A 1 101 ? -33.890 4.171 -10.084 1.00 66.75 101 ILE A C 1
ATOM 815 O O . ILE A 1 101 ? -34.974 4.626 -10.421 1.00 66.75 101 ILE A O 1
ATOM 819 N N . GLY A 1 102 ? -33.010 4.867 -9.366 1.00 66.50 102 GLY A N 1
ATOM 820 C CA . GLY A 1 102 ? -33.193 6.267 -8.983 1.00 66.50 102 GLY A CA 1
ATOM 821 C C . GLY A 1 102 ? -32.880 6.513 -7.511 1.00 66.50 102 GLY A C 1
ATOM 822 O O . GLY A 1 102 ? -33.151 5.683 -6.645 1.00 66.50 102 GLY A O 1
ATOM 823 N N . ARG A 1 103 ? -32.280 7.670 -7.215 1.00 62.50 103 ARG A N 1
ATOM 824 C CA . ARG A 1 103 ? -32.305 8.214 -5.853 1.00 62.50 103 ARG A CA 1
ATOM 825 C C . ARG A 1 103 ? -33.763 8.620 -5.599 1.00 62.50 103 ARG A C 1
ATOM 827 O O . ARG A 1 103 ? -34.305 9.284 -6.481 1.00 62.50 103 ARG A O 1
ATOM 834 N N . PRO A 1 104 ? -34.407 8.242 -4.481 1.00 60.56 104 PRO A N 1
ATOM 835 C CA . PRO A 1 104 ? -35.703 8.818 -4.156 1.00 60.56 104 PRO A CA 1
ATOM 836 C C . PRO A 1 104 ? -35.530 10.339 -4.134 1.00 60.56 104 PRO A C 1
ATOM 838 O O . PRO A 1 104 ? -34.680 10.863 -3.412 1.00 60.56 104 PRO A O 1
ATOM 841 N N . ILE A 1 105 ? -36.244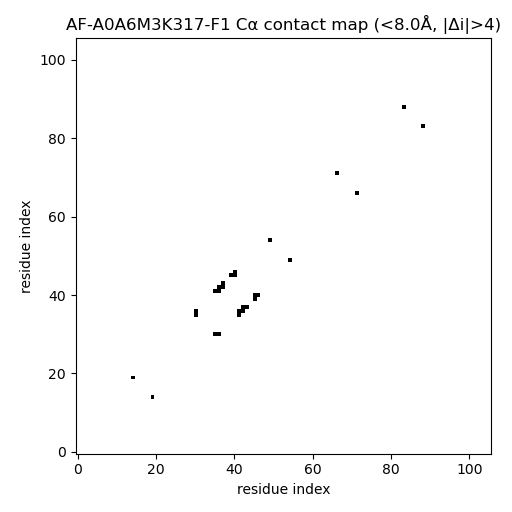 11.008 -5.035 1.00 60.53 105 ILE A N 1
ATOM 842 C CA . ILE A 1 105 ? -36.417 12.456 -5.044 1.00 60.53 105 ILE A CA 1
ATOM 843 C C . ILE A 1 105 ? -37.294 12.768 -3.835 1.00 60.53 105 ILE A C 1
ATOM 845 O O . ILE A 1 105 ? -38.504 12.570 -3.875 1.00 60.53 105 ILE A O 1
ATOM 849 N N . GLY A 1 106 ? -36.638 13.127 -2.737 1.00 51.75 106 GLY A N 1
ATOM 850 C CA . GLY A 1 106 ? -37.227 13.696 -1.533 1.00 51.75 106 GLY A CA 1
ATOM 851 C C . GLY A 1 106 ? -36.563 15.030 -1.268 1.00 51.75 106 GLY A C 1
ATOM 852 O O . GLY A 1 106 ? -35.324 15.096 -1.467 1.00 51.75 106 GLY A O 1
#

Solvent-accessible surface area (backbone atoms only — not comparable to full-atom values): 6951 Å² total; per-residue (Å²): 134,83,80,76,81,73,81,59,98,65,73,86,68,77,79,54,69,65,59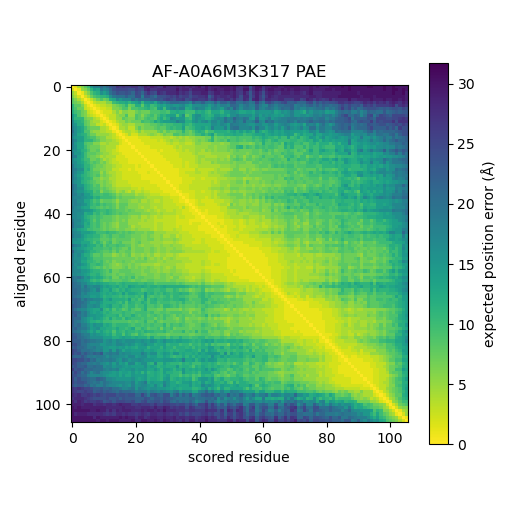,53,46,53,53,51,52,51,53,49,49,52,50,66,76,44,72,56,59,75,37,70,85,56,17,96,59,50,97,61,78,80,52,73,70,57,51,49,54,56,49,58,76,53,56,86,69,79,80,50,69,72,57,52,51,53,51,51,62,74,51,61,86,66,82,79,52,72,69,57,53,50,55,55,54,58,67,52,66,89,53,74,93,64,79,84,91,122

pLDDT: mean 87.75, std 11.82, range [41.62, 97.31]

Foldseek 3Di:
DDPDDDDPPCPPDDDDPVVVVVVVVVVVVVCVVDPQCCHDPNNPCHPPDDDPVVVVVVCVVCPPDDDDPVRVVVVCVVCPPPDDDPVRVVVVVVVCVPDPPDDPPD

Radius of gyration: 24.06 Å; Cα contacts (8 Å, |Δi|>4): 14; chains: 1; bounding box: 62×34×65 Å

Mean predicted aligned error: 10.78 Å

InterPro domains:
  IPR003611 Nuclease associated modular domain 3 [PF07460] (38-59)
  IPR003611 Nuclease associated modular domain 3 [PF07460] (64-81)
  IPR003611 Nuclease associated modular domain 3 [SM00496] (11-27)
  IPR003611 Nuclease associated modular domain 3 [SM00496] (46-62)
  IPR003611 Nuclease associated modular domain 3 [SM00496] (63-79)
  IPR003611 Nuclease associated modular domain 3 [SM00496] (80-96)

Organism: NCBI:txid1070528

Sequence (106 aa):
MVAKGGIPWNKGRSWDDDTKRCISESNKKYAMEHPGINSGENNPFYGKKHSKKTRRRISEANSGRKITEKHKRQISKALKGRPFTKEHKMRIAKSFIGRPIGRPIG